Protein AF-A0A9R0RV36-F1 (afdb_monomer_lite)

Sequence (107 aa):
MDSGALLPPGEPSTNGKSGGRGGWPAALFLIVVEFVERVGFYGVQGNLITYLTGPLGLSTASAAAGVNAWAGTASMLPLLGALAADSWIGRYRAIVAAGVLYLVVGW

Organism: Triticum turgidum subsp. durum (NCBI:txid4567)

InterPro domains:
  IPR036259 MFS transporter superfamily [G3DSA:1.20.1250.20] (10-106)
  IPR036259 MFS transporter superfamily [SSF103473] (25-104)

Foldseek 3Di:
DDPPPDDPPPDPPPPPPPPDDDDPVVVVVVVVVVVVLVCVLCVCLVCQLVCCCPVVVDDSVVSVVVSVVSVVVSVCVV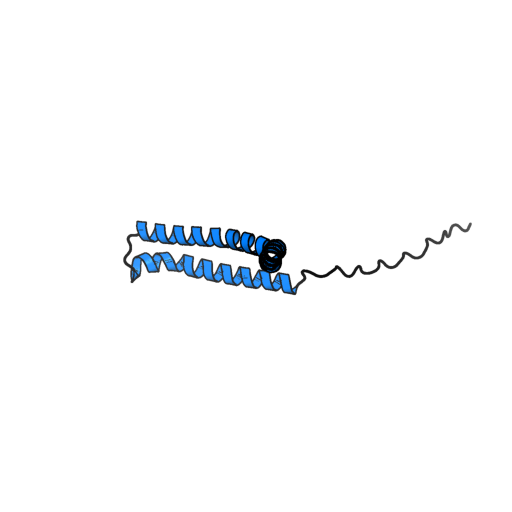VVVVVVVVCPPPVVVVVVVVVVCCVVVVD

Structure (mmCIF, N/CA/C/O backbone):
data_AF-A0A9R0RV36-F1
#
_entry.id   AF-A0A9R0RV36-F1
#
loop_
_atom_site.group_PDB
_atom_site.id
_atom_site.type_symbol
_atom_site.label_atom_id
_ato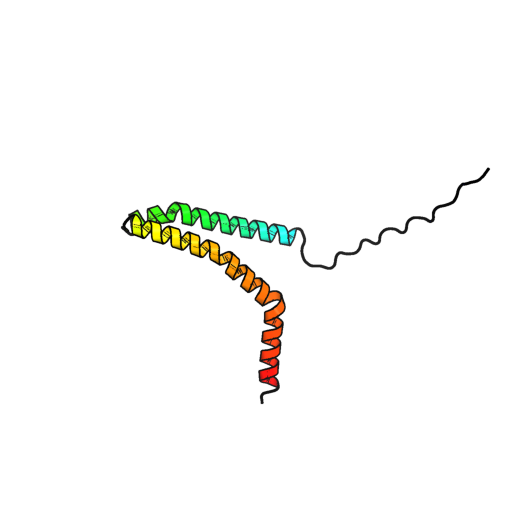m_site.label_alt_id
_atom_site.label_comp_id
_atom_site.label_asym_id
_atom_site.label_entity_id
_atom_site.label_seq_id
_atom_site.pdbx_PDB_ins_code
_atom_site.Cartn_x
_atom_site.Cartn_y
_atom_site.Cartn_z
_atom_site.occupancy
_atom_site.B_iso_or_equiv
_atom_site.auth_seq_id
_atom_site.auth_comp_id
_atom_site.auth_asym_id
_atom_site.auth_atom_id
_atom_site.pdbx_PDB_model_num
ATOM 1 N N . MET A 1 1 ? 51.537 39.454 -38.656 1.00 51.41 1 MET A N 1
ATOM 2 C CA . MET A 1 1 ? 51.169 39.226 -37.238 1.00 51.41 1 MET A CA 1
ATOM 3 C C . MET A 1 1 ? 49.867 38.466 -37.315 1.00 51.41 1 MET A C 1
ATOM 5 O O . MET A 1 1 ? 48.811 39.071 -37.265 1.00 51.41 1 MET A O 1
ATOM 9 N N . ASP A 1 2 ? 49.955 37.162 -37.557 1.00 51.72 2 ASP A N 1
ATOM 10 C CA . ASP A 1 2 ? 48.810 36.360 -37.992 1.00 51.72 2 ASP A CA 1
ATOM 11 C C . ASP A 1 2 ? 48.730 35.119 -37.112 1.00 51.72 2 ASP A C 1
ATOM 13 O O . ASP A 1 2 ? 49.081 34.014 -37.510 1.00 51.72 2 ASP A O 1
ATOM 17 N N . SER A 1 3 ? 48.306 35.328 -35.867 1.00 54.00 3 SER A N 1
ATOM 18 C CA . SER A 1 3 ? 47.982 34.246 -34.934 1.00 54.00 3 SER A CA 1
ATOM 19 C C . SER A 1 3 ? 46.469 34.062 -34.875 1.00 54.00 3 SER A C 1
ATOM 21 O O . SER A 1 3 ? 45.846 34.213 -33.830 1.00 54.00 3 SER A O 1
ATOM 23 N N . GLY A 1 4 ? 45.870 33.757 -36.025 1.00 59.47 4 GLY A N 1
ATOM 24 C CA . GLY A 1 4 ? 44.522 33.206 -36.128 1.00 59.47 4 GLY A CA 1
ATOM 25 C C . GLY A 1 4 ? 44.602 31.685 -36.175 1.00 59.47 4 GLY A C 1
ATOM 26 O O . GLY A 1 4 ? 44.335 31.090 -37.214 1.00 59.47 4 GLY A O 1
ATOM 27 N N . ALA A 1 5 ? 45.046 31.057 -35.083 1.00 61.19 5 ALA A N 1
ATOM 28 C CA . ALA A 1 5 ? 45.041 29.604 -34.959 1.00 61.19 5 ALA A CA 1
ATOM 29 C C . ALA A 1 5 ? 43.585 29.116 -34.988 1.00 61.19 5 ALA A C 1
ATOM 31 O O . ALA A 1 5 ? 42.842 29.261 -34.017 1.00 61.19 5 ALA A O 1
ATOM 32 N N . LEU A 1 6 ? 43.181 28.595 -36.147 1.00 64.12 6 LEU A N 1
ATOM 33 C CA . LEU A 1 6 ? 41.880 27.995 -36.396 1.00 64.12 6 LEU A CA 1
ATOM 34 C C . LEU A 1 6 ? 41.733 26.757 -35.509 1.00 64.12 6 LEU A C 1
ATOM 36 O O . LEU A 1 6 ? 42.284 25.695 -35.798 1.00 64.12 6 LEU A O 1
ATOM 40 N N . LEU A 1 7 ? 41.001 26.910 -34.410 1.00 66.50 7 LEU A N 1
ATOM 41 C CA . LEU A 1 7 ? 40.504 25.782 -33.635 1.00 66.50 7 LEU A CA 1
ATOM 42 C C . LEU A 1 7 ? 39.595 24.960 -34.568 1.00 66.50 7 LEU A C 1
ATOM 44 O O . LEU A 1 7 ? 38.756 25.558 -35.252 1.00 66.50 7 LEU A O 1
ATOM 48 N N . PRO A 1 8 ? 39.765 23.629 -34.665 1.00 69.56 8 PRO A N 1
ATOM 49 C CA . PRO A 1 8 ? 38.920 22.820 -35.532 1.00 69.56 8 PRO A CA 1
ATOM 50 C C . PRO A 1 8 ? 37.448 23.001 -35.128 1.00 69.56 8 PRO A C 1
ATOM 52 O O . PRO A 1 8 ? 37.170 23.176 -33.935 1.00 69.56 8 PRO A O 1
ATOM 55 N N . PRO A 1 9 ? 36.503 22.987 -36.089 1.00 70.25 9 PRO A N 1
ATOM 56 C CA . PRO A 1 9 ? 35.083 23.094 -35.784 1.00 70.25 9 PRO A CA 1
ATOM 57 C C . PRO A 1 9 ? 34.724 22.033 -34.748 1.00 70.25 9 PRO A C 1
ATOM 59 O O . PRO A 1 9 ? 34.986 20.852 -34.971 1.00 70.25 9 PRO A O 1
ATOM 62 N N . GLY A 1 10 ? 34.178 22.457 -33.605 1.00 64.94 10 GLY A N 1
ATOM 63 C CA . GLY A 1 10 ? 33.720 21.531 -32.578 1.00 64.94 10 GLY A CA 1
ATOM 64 C C . GLY A 1 10 ? 32.764 20.530 -33.212 1.00 64.94 10 GLY A C 1
ATOM 65 O O . GLY A 1 10 ? 31.771 20.932 -33.823 1.00 64.94 10 GLY A O 1
ATOM 66 N N . GLU A 1 11 ? 33.094 19.242 -33.121 1.00 67.44 11 GLU A N 1
ATOM 67 C CA . GLU A 1 11 ? 32.203 18.188 -33.586 1.00 67.44 11 GLU A CA 1
ATOM 68 C C . GLU A 1 11 ? 30.837 18.388 -32.918 1.00 67.44 11 GLU A C 1
ATOM 70 O O . GLU A 1 11 ? 30.775 18.597 -31.700 1.00 67.44 11 GLU A O 1
ATOM 75 N N . PRO A 1 12 ? 29.727 18.370 -33.676 1.00 58.78 12 PRO A N 1
ATOM 76 C CA . PRO A 1 12 ? 28.418 18.423 -33.062 1.00 58.78 12 PRO A CA 1
ATOM 77 C C . PRO A 1 12 ? 28.307 17.207 -32.148 1.00 58.78 12 PRO A C 1
ATOM 79 O O . PRO A 1 12 ? 28.389 16.074 -32.622 1.00 58.78 12 PRO A O 1
ATOM 82 N N . SER A 1 13 ? 28.136 17.450 -30.842 1.00 60.59 13 SER A N 1
ATOM 83 C CA . SER A 1 13 ? 27.796 16.416 -29.868 1.00 60.59 13 SER A CA 1
ATOM 84 C C . SER A 1 13 ? 26.632 15.626 -30.433 1.00 60.59 13 SER A C 1
ATOM 86 O O . SER A 1 13 ? 25.493 16.100 -30.464 1.00 60.59 13 SER A O 1
ATOM 88 N N . THR A 1 14 ? 26.939 14.440 -30.954 1.00 53.28 14 THR A N 1
ATOM 89 C CA . THR A 1 14 ? 25.931 13.514 -31.435 1.00 53.28 14 THR A CA 1
ATOM 90 C C . THR A 1 14 ? 24.972 13.322 -30.273 1.00 53.28 14 THR A C 1
ATOM 92 O O . THR A 1 14 ? 25.372 12.935 -29.177 1.00 53.28 14 THR A O 1
ATOM 95 N N . ASN A 1 15 ? 23.718 13.726 -30.484 1.00 57.12 15 ASN A N 1
ATOM 96 C CA . ASN A 1 15 ? 22.626 13.482 -29.560 1.00 57.12 15 ASN A CA 1
ATOM 97 C C . ASN A 1 15 ? 22.590 11.972 -29.337 1.00 57.12 15 ASN A C 1
ATOM 99 O O . ASN A 1 15 ? 22.028 11.226 -30.145 1.00 57.12 15 ASN A O 1
ATOM 103 N N . GLY A 1 16 ? 23.257 11.524 -28.275 1.00 49.94 16 GLY A N 1
ATOM 104 C CA . GLY A 1 16 ? 23.189 10.165 -27.798 1.00 49.94 16 GLY A CA 1
ATOM 105 C C . GLY A 1 16 ? 21.735 9.939 -27.455 1.00 49.94 16 GLY A C 1
ATOM 106 O O . GLY A 1 16 ? 21.269 10.391 -26.414 1.00 49.94 16 GLY A O 1
ATOM 107 N N . LYS A 1 17 ? 21.003 9.309 -28.378 1.00 52.72 17 LYS A N 1
ATOM 108 C CA . LYS A 1 17 ? 19.679 8.751 -28.131 1.00 52.72 17 LYS A CA 1
ATOM 109 C C . LYS A 1 17 ? 19.826 7.913 -26.871 1.00 52.72 17 LYS A C 1
ATOM 111 O O . LYS A 1 17 ? 20.408 6.830 -26.922 1.00 52.72 17 LYS A O 1
ATOM 116 N N . SER A 1 18 ? 19.385 8.458 -25.741 1.00 56.94 18 SER A N 1
ATOM 117 C CA . SER A 1 18 ? 19.418 7.763 -24.469 1.00 56.94 18 SER A CA 1
ATOM 118 C C . SER A 1 18 ? 18.572 6.512 -24.647 1.00 56.94 18 SER A C 1
ATOM 120 O O . SER A 1 18 ? 17.370 6.567 -24.910 1.00 56.94 18 SER A O 1
ATOM 122 N N . GLY A 1 19 ? 19.261 5.371 -24.640 1.00 50.00 19 GLY A N 1
ATOM 123 C CA . GLY A 1 19 ? 18.664 4.058 -24.798 1.00 50.00 19 GLY A CA 1
ATOM 124 C C . GLY A 1 19 ? 17.488 3.916 -23.842 1.00 50.00 19 GLY A C 1
ATOM 125 O O . GLY A 1 19 ? 17.594 4.223 -22.656 1.00 50.00 19 GLY A O 1
ATOM 126 N N . GLY A 1 20 ? 16.353 3.500 -24.397 1.00 62.88 20 GLY A N 1
ATOM 127 C CA . GLY A 1 20 ? 15.073 3.484 -23.712 1.00 62.88 20 GLY A CA 1
ATOM 128 C C . GLY A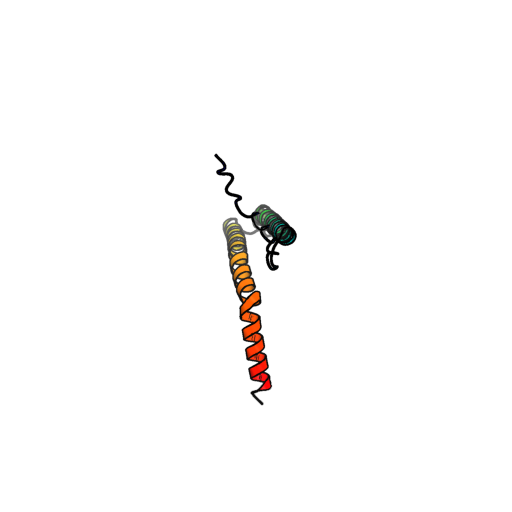 1 20 ? 15.113 2.797 -22.348 1.00 62.88 20 GLY A C 1
ATOM 129 O O . GLY A 1 20 ? 15.590 1.666 -22.211 1.00 62.88 20 GLY A O 1
ATOM 130 N N . ARG A 1 21 ? 14.562 3.505 -21.360 1.00 60.72 21 ARG A N 1
ATOM 131 C CA . ARG A 1 21 ? 13.595 3.042 -20.349 1.00 60.72 21 ARG A CA 1
ATOM 132 C C . ARG A 1 21 ? 13.392 4.179 -19.341 1.00 60.72 21 ARG A C 1
ATOM 134 O O . ARG A 1 21 ? 14.243 4.413 -18.497 1.00 60.72 21 ARG A O 1
ATOM 141 N N . GLY A 1 22 ? 12.255 4.868 -19.444 1.00 69.00 22 GLY A N 1
ATOM 142 C CA . GLY A 1 22 ? 11.823 5.897 -18.491 1.00 69.00 22 GLY A CA 1
ATOM 143 C C . GLY A 1 22 ? 11.910 7.320 -19.040 1.00 69.00 22 GLY A C 1
ATOM 144 O O . GLY A 1 22 ? 12.974 7.802 -19.406 1.00 69.00 22 GLY A O 1
ATOM 145 N N . GLY A 1 23 ? 10.761 7.987 -19.096 1.00 80.38 23 GLY A N 1
ATOM 146 C CA . GLY A 1 23 ? 10.602 9.388 -19.482 1.00 80.38 23 GLY A CA 1
ATOM 147 C C . GLY A 1 23 ? 9.330 9.950 -18.847 1.00 80.38 23 GLY A C 1
ATOM 148 O O . GLY A 1 23 ? 8.731 9.295 -17.992 1.00 80.38 23 GLY A O 1
ATOM 149 N N . TRP A 1 24 ? 8.873 11.121 -19.291 1.00 86.12 24 TRP A N 1
ATOM 150 C CA . TRP A 1 24 ? 7.656 11.780 -18.789 1.00 86.12 24 TRP A CA 1
ATOM 151 C C . TRP A 1 24 ? 6.427 10.864 -18.592 1.00 86.12 24 TRP A C 1
ATOM 153 O O . TRP A 1 24 ? 5.775 10.999 -17.558 1.00 86.12 24 TRP A O 1
ATOM 163 N N . PRO A 1 25 ? 6.125 9.882 -19.470 1.00 85.12 25 PRO A N 1
ATOM 164 C CA . PRO A 1 25 ? 5.000 8.968 -19.247 1.00 85.12 25 PRO A CA 1
ATOM 165 C C . PRO A 1 25 ? 5.161 8.066 -18.016 1.00 85.12 25 PRO A C 1
ATOM 167 O O . PRO A 1 25 ? 4.191 7.809 -17.310 1.00 85.12 25 PRO A O 1
ATOM 170 N N . ALA A 1 26 ? 6.384 7.610 -17.726 1.00 84.94 26 ALA A N 1
ATOM 171 C CA . ALA A 1 26 ? 6.663 6.801 -16.540 1.00 84.94 26 ALA A CA 1
ATOM 172 C C . ALA A 1 26 ? 6.553 7.642 -15.259 1.00 84.94 26 ALA A C 1
ATOM 174 O O . ALA A 1 26 ? 6.006 7.178 -14.264 1.00 84.94 26 ALA A O 1
ATOM 175 N N . ALA A 1 27 ? 7.012 8.897 -15.306 1.00 88.25 27 ALA A N 1
ATOM 176 C CA . ALA A 1 27 ? 6.859 9.830 -14.193 1.00 88.25 27 ALA A CA 1
ATOM 177 C C . ALA A 1 27 ? 5.377 10.124 -13.903 1.00 88.25 27 ALA A C 1
ATOM 179 O O . ALA A 1 27 ? 4.953 10.057 -12.753 1.00 88.25 27 ALA A O 1
ATOM 180 N N . LEU A 1 28 ? 4.571 10.374 -14.942 1.00 90.00 28 LEU A N 1
ATOM 181 C CA . LEU A 1 28 ? 3.125 10.569 -14.799 1.00 90.00 28 LEU A CA 1
ATOM 182 C C . LEU A 1 28 ? 2.431 9.330 -14.226 1.00 90.00 28 LEU A C 1
ATOM 184 O O . LEU A 1 28 ? 1.581 9.465 -13.351 1.00 90.00 28 LEU A O 1
ATOM 188 N N . PHE A 1 29 ? 2.817 8.133 -14.673 1.00 88.19 29 PHE A N 1
ATOM 189 C CA . PHE A 1 29 ? 2.288 6.887 -14.122 1.00 88.19 29 PHE A CA 1
ATOM 190 C C . PHE A 1 29 ? 2.564 6.766 -12.617 1.00 88.19 29 PHE A C 1
ATOM 192 O O . PHE A 1 29 ? 1.636 6.515 -11.853 1.00 88.19 29 PHE A O 1
ATOM 199 N N . LEU A 1 30 ? 3.803 7.021 -12.179 1.00 88.88 30 LEU A N 1
ATOM 200 C CA . LEU A 1 30 ? 4.160 6.994 -10.756 1.00 88.88 30 LEU A CA 1
ATOM 201 C C . LEU A 1 30 ? 3.365 8.020 -9.939 1.00 88.88 30 LEU A C 1
ATOM 203 O O . LEU A 1 30 ? 2.872 7.686 -8.867 1.00 88.88 30 LEU A O 1
ATOM 207 N N . ILE A 1 31 ? 3.189 9.239 -10.460 1.00 92.88 31 ILE A N 1
ATOM 208 C CA . ILE A 1 31 ? 2.410 10.289 -9.787 1.00 92.88 31 ILE A CA 1
ATOM 209 C C . ILE A 1 31 ? 0.948 9.866 -9.610 1.00 92.88 31 ILE A C 1
ATOM 211 O O . ILE A 1 31 ? 0.388 10.046 -8.532 1.00 92.88 31 ILE A O 1
ATOM 215 N N . VAL A 1 32 ? 0.323 9.305 -10.650 1.00 93.69 32 VAL A N 1
ATOM 216 C CA . VAL A 1 32 ? -1.073 8.849 -10.573 1.00 93.69 32 VAL A CA 1
ATOM 217 C C . VAL A 1 32 ? -1.216 7.707 -9.570 1.00 93.69 32 VAL A C 1
ATOM 219 O O . VAL A 1 32 ? -2.150 7.724 -8.771 1.00 93.69 32 VAL A O 1
ATOM 222 N N . VAL A 1 33 ? -0.289 6.746 -9.579 1.00 90.19 33 VAL A N 1
ATOM 223 C CA . VAL A 1 33 ? -0.299 5.622 -8.633 1.00 90.19 33 VAL A CA 1
ATOM 224 C C . VAL A 1 33 ? -0.163 6.118 -7.193 1.00 90.19 33 VAL A C 1
ATOM 226 O O . VAL A 1 33 ? -1.018 5.797 -6.373 1.00 90.19 33 VAL A O 1
ATOM 229 N N . G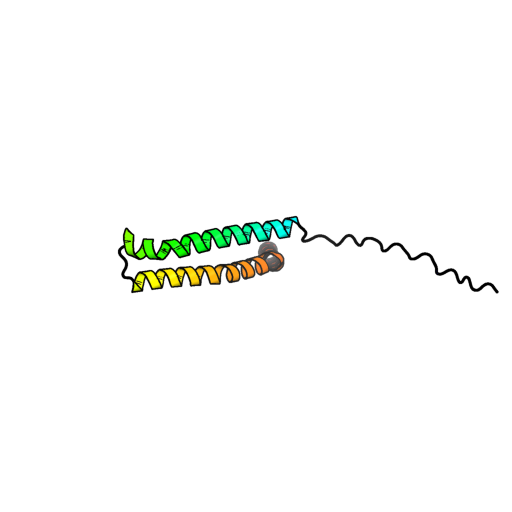LU A 1 34 ? 0.833 6.960 -6.903 1.00 89.62 34 GLU A N 1
ATOM 230 C CA . GLU A 1 34 ? 1.037 7.558 -5.573 1.00 89.62 34 GLU A CA 1
ATOM 231 C C . GLU A 1 34 ? -0.194 8.356 -5.122 1.00 89.62 34 GLU A C 1
ATOM 233 O O . GLU A 1 34 ? -0.618 8.282 -3.969 1.00 89.62 34 GLU A O 1
ATOM 238 N N . PHE A 1 35 ? -0.804 9.118 -6.034 1.00 94.19 35 PHE A N 1
ATOM 239 C CA . PHE A 1 35 ? -1.996 9.897 -5.721 1.00 94.19 35 PHE A CA 1
ATOM 240 C C . PHE A 1 35 ? -3.177 9.001 -5.334 1.00 94.19 35 PHE A C 1
ATOM 242 O O . PHE A 1 35 ? -3.815 9.236 -4.307 1.00 94.19 35 PHE A O 1
ATOM 249 N N . VAL A 1 36 ? -3.455 7.963 -6.127 1.00 92.94 36 VAL A N 1
ATOM 250 C CA . VAL A 1 36 ? -4.533 7.005 -5.841 1.00 92.94 36 VAL A CA 1
ATOM 251 C C . VAL A 1 36 ? -4.267 6.269 -4.528 1.00 92.94 36 VAL A C 1
ATOM 253 O O . VAL A 1 36 ? -5.186 6.131 -3.717 1.00 92.94 36 VAL A O 1
ATOM 256 N N . GLU A 1 37 ? -3.021 5.860 -4.285 1.00 89.62 37 GLU A N 1
ATOM 257 C CA . GLU A 1 37 ? -2.611 5.222 -3.034 1.00 89.62 37 GLU A CA 1
ATOM 258 C C . GLU A 1 37 ? -2.878 6.136 -1.833 1.00 89.62 37 GLU A C 1
ATOM 260 O O . GLU A 1 37 ? -3.557 5.727 -0.889 1.00 89.62 37 GLU A O 1
ATOM 265 N N . ARG A 1 38 ? -2.444 7.402 -1.890 1.00 92.44 38 ARG A N 1
ATOM 266 C CA . ARG A 1 38 ? -2.675 8.377 -0.813 1.00 92.44 38 ARG A CA 1
ATOM 267 C C . ARG A 1 38 ? -4.151 8.634 -0.562 1.00 92.44 38 ARG A C 1
ATOM 269 O O . ARG A 1 38 ? -4.571 8.663 0.594 1.00 92.44 38 ARG A O 1
ATOM 276 N N . VAL A 1 39 ? -4.942 8.818 -1.616 1.00 94.81 39 VAL A N 1
ATOM 277 C CA . VAL A 1 39 ? -6.387 9.053 -1.485 1.00 94.81 39 VAL A CA 1
ATOM 278 C C . VAL A 1 39 ? -7.067 7.857 -0.818 1.00 94.81 39 VAL A C 1
ATOM 280 O O . VAL A 1 39 ? -7.833 8.046 0.128 1.00 94.81 39 VAL A O 1
ATOM 283 N N . GLY A 1 40 ? -6.752 6.633 -1.251 1.00 92.44 40 GLY A N 1
ATOM 284 C CA . GLY A 1 40 ? -7.274 5.414 -0.633 1.00 92.44 40 GLY A CA 1
ATOM 285 C C . GLY A 1 40 ? -6.834 5.268 0.824 1.00 92.44 40 GLY A C 1
ATOM 286 O O . GLY A 1 40 ? -7.664 5.021 1.700 1.00 92.44 40 GLY A O 1
ATOM 287 N N . PHE A 1 41 ? -5.548 5.495 1.100 1.00 92.56 41 PHE A N 1
ATOM 288 C CA . PHE A 1 41 ? -4.981 5.388 2.439 1.00 92.56 41 PHE A CA 1
ATOM 289 C C . PHE A 1 41 ? -5.650 6.350 3.421 1.00 92.56 41 PHE A C 1
ATOM 291 O O . PHE A 1 41 ? -6.186 5.909 4.437 1.00 92.56 41 PHE A O 1
ATOM 298 N N . TYR A 1 42 ? -5.683 7.649 3.109 1.00 92.75 42 TYR A N 1
ATOM 299 C CA . TYR A 1 42 ? -6.287 8.646 3.995 1.00 92.75 42 TYR A CA 1
ATOM 300 C C . TYR A 1 42 ? -7.809 8.507 4.087 1.00 92.75 42 TYR A C 1
ATOM 302 O O . TYR A 1 42 ? -8.371 8.717 5.163 1.00 92.75 42 TYR A O 1
ATOM 310 N N . GLY A 1 43 ? -8.476 8.108 2.998 1.00 94.25 43 GLY A N 1
ATOM 311 C CA . GLY A 1 43 ? -9.917 7.863 2.987 1.00 94.25 43 GLY A CA 1
ATOM 312 C C . GLY A 1 43 ? -10.326 6.748 3.950 1.00 94.25 43 GLY A C 1
ATOM 313 O O . GLY A 1 43 ? -11.276 6.914 4.719 1.00 94.25 43 GLY A O 1
ATOM 314 N N . VAL A 1 44 ? -9.582 5.639 3.963 1.00 93.69 44 VAL A N 1
ATOM 315 C CA . VAL A 1 44 ? -9.817 4.544 4.912 1.00 93.69 44 VAL A CA 1
ATOM 316 C C . VAL A 1 44 ? -9.367 4.950 6.315 1.00 93.69 44 VAL A C 1
ATOM 318 O O . VAL A 1 44 ? -10.163 4.859 7.244 1.00 93.69 44 VAL A O 1
ATOM 321 N N . GLN A 1 45 ? -8.148 5.473 6.476 1.00 92.25 45 GLN A N 1
ATOM 322 C CA . GLN A 1 45 ? -7.586 5.872 7.774 1.00 92.25 45 GLN A CA 1
ATOM 323 C C . GLN A 1 45 ? -8.519 6.823 8.545 1.00 92.25 45 GLN A C 1
ATOM 325 O O . GLN A 1 45 ? -8.738 6.633 9.740 1.00 92.25 45 GLN A O 1
ATOM 330 N N . GLY A 1 46 ? -9.083 7.827 7.865 1.00 91.12 46 GLY A N 1
ATOM 331 C CA . GLY A 1 46 ? -9.946 8.835 8.484 1.00 91.12 46 GLY A CA 1
ATOM 332 C C . GLY A 1 46 ? -11.319 8.310 8.917 1.00 91.12 46 GLY A C 1
ATOM 333 O O . GLY A 1 46 ? -11.877 8.807 9.891 1.00 91.12 46 GLY A O 1
ATOM 334 N N . ASN A 1 47 ? -11.855 7.293 8.234 1.00 93.88 47 ASN A N 1
ATOM 335 C CA . ASN A 1 47 ? -13.200 6.767 8.505 1.00 93.88 47 ASN A CA 1
ATOM 336 C C . ASN A 1 47 ? -13.202 5.467 9.323 1.00 93.88 47 ASN A C 1
ATOM 338 O O . ASN A 1 47 ? -14.212 5.130 9.945 1.00 93.88 47 ASN A O 1
ATOM 342 N N . LEU A 1 48 ? -12.085 4.737 9.348 1.00 91.62 48 LEU A N 1
ATOM 343 C CA . LEU A 1 48 ? -12.016 3.392 9.912 1.00 91.62 48 LEU A CA 1
ATOM 344 C C . LEU A 1 48 ? -12.322 3.368 11.411 1.00 91.62 48 LEU A C 1
ATOM 346 O O . LEU A 1 48 ? -13.084 2.513 11.853 1.00 91.62 48 LEU A O 1
ATOM 350 N N . ILE A 1 49 ? -11.796 4.311 12.200 1.00 92.88 49 ILE A N 1
ATOM 351 C CA . ILE A 1 49 ? -12.030 4.295 13.651 1.00 92.88 49 ILE A CA 1
ATOM 352 C C . ILE A 1 49 ? -13.506 4.505 13.996 1.00 92.88 49 ILE A C 1
ATOM 354 O O . ILE A 1 49 ? -14.043 3.782 14.830 1.00 92.88 49 ILE A O 1
ATOM 358 N N . THR A 1 50 ? -14.171 5.431 13.304 1.00 91.75 50 THR A N 1
ATOM 359 C CA . THR A 1 50 ? -15.600 5.725 13.468 1.00 91.75 50 THR A CA 1
ATOM 360 C C . THR A 1 50 ? -16.464 4.552 13.018 1.00 91.75 50 THR A C 1
ATOM 362 O O . THR A 1 50 ? -17.469 4.241 13.652 1.00 91.75 50 THR A O 1
ATOM 365 N N . TYR A 1 51 ? -16.064 3.861 11.948 1.00 93.69 51 TYR A N 1
ATOM 366 C CA . TYR A 1 51 ? -16.747 2.654 11.491 1.00 93.69 51 TYR A CA 1
ATOM 367 C C . TYR A 1 51 ? -16.634 1.500 12.502 1.00 93.69 51 TYR A C 1
ATOM 369 O O . TYR A 1 51 ? -17.619 0.819 12.791 1.00 93.69 51 TYR A O 1
ATOM 377 N N . LEU A 1 52 ? -15.441 1.298 13.070 1.00 90.88 52 LEU A N 1
ATOM 378 C CA . LEU A 1 52 ? -15.189 0.232 14.039 1.00 90.88 52 LEU A CA 1
ATOM 379 C C . LEU A 1 52 ? -15.908 0.481 15.374 1.00 90.88 52 LEU A C 1
ATOM 381 O O . LEU A 1 52 ? -16.482 -0.453 15.928 1.00 90.88 52 LEU A O 1
ATOM 385 N N . THR A 1 53 ? -15.910 1.716 15.885 1.00 92.38 53 THR A N 1
ATOM 386 C CA . THR A 1 53 ? -16.570 2.044 17.163 1.00 92.38 53 THR A CA 1
ATOM 387 C C . THR A 1 53 ? -18.079 2.240 17.039 1.00 92.38 53 THR A C 1
ATOM 389 O O . THR A 1 53 ? -18.801 1.962 17.992 1.00 92.38 53 THR A O 1
ATOM 392 N N . GLY A 1 54 ? -18.569 2.709 15.889 1.00 92.06 54 GLY A N 1
ATOM 393 C CA . GLY A 1 54 ? -19.991 2.952 15.650 1.00 92.06 54 GLY A CA 1
ATOM 394 C C . GLY A 1 54 ? -20.722 1.696 15.159 1.00 92.06 54 GLY A C 1
ATOM 395 O O . GLY A 1 54 ? -21.176 0.907 15.984 1.00 92.06 54 GLY A O 1
ATOM 396 N N . PRO A 1 55 ? -20.856 1.486 13.834 1.00 90.38 55 PRO A N 1
ATOM 397 C CA . PRO A 1 55 ? -21.563 0.339 13.252 1.00 90.38 55 PRO A CA 1
ATOM 398 C C . PRO A 1 55 ? -21.115 -1.036 13.758 1.00 90.38 55 PRO A C 1
ATOM 400 O O . PRO A 1 55 ? -21.950 -1.922 13.921 1.00 90.38 55 PRO A O 1
ATOM 403 N N . LEU A 1 56 ? -19.813 -1.227 13.996 1.00 90.50 56 LEU A N 1
ATOM 404 C CA . LEU A 1 56 ? -19.277 -2.498 14.492 1.00 90.50 56 LEU A CA 1
ATOM 405 C C . LEU A 1 56 ? -19.352 -2.645 16.021 1.00 90.50 56 LEU A C 1
ATOM 407 O O . LEU A 1 56 ? -19.181 -3.753 16.526 1.00 90.50 56 LEU A O 1
ATOM 411 N N . GLY A 1 57 ? -19.577 -1.550 16.756 1.00 91.81 57 GLY A N 1
ATOM 412 C CA . GLY A 1 57 ? -19.700 -1.550 18.216 1.00 91.81 57 GLY A CA 1
ATOM 413 C C . GLY A 1 57 ? -18.448 -2.004 18.977 1.00 91.81 57 GLY A C 1
ATOM 414 O O . GLY A 1 57 ? -18.556 -2.442 20.123 1.00 91.81 57 GLY A O 1
ATOM 415 N N . LEU A 1 58 ? -17.262 -1.944 18.364 1.00 93.25 58 LEU A N 1
ATOM 416 C CA . LEU A 1 58 ? -16.016 -2.342 19.017 1.00 93.25 58 LEU A CA 1
ATOM 417 C C . LEU A 1 58 ? -15.618 -1.348 20.115 1.00 93.25 58 LEU A C 1
ATOM 419 O O . LEU A 1 58 ? -15.812 -0.137 19.994 1.00 93.25 58 LEU A O 1
ATOM 423 N N . SER A 1 59 ? -14.986 -1.853 21.178 1.00 93.25 59 SER A N 1
ATOM 424 C CA . SER A 1 59 ? -14.405 -0.988 22.210 1.00 93.25 59 SER A CA 1
ATOM 425 C C . SER A 1 59 ? -13.300 -0.117 21.612 1.00 93.25 59 SER A C 1
ATOM 427 O O . SER A 1 59 ? -12.574 -0.561 20.718 1.00 93.25 59 SER A O 1
ATOM 429 N N . THR A 1 60 ? -13.100 1.089 22.146 1.00 90.56 60 THR A N 1
ATOM 430 C CA . THR A 1 60 ? -12.071 2.025 21.660 1.00 90.56 60 THR A CA 1
ATOM 431 C C . THR A 1 60 ? -10.683 1.386 21.576 1.00 90.56 60 THR A C 1
ATOM 433 O O . THR A 1 60 ? -9.951 1.633 20.622 1.00 90.56 60 THR A O 1
ATOM 436 N N . ALA A 1 61 ? -10.337 0.512 22.528 1.00 92.12 61 ALA A N 1
ATOM 437 C CA . ALA A 1 61 ? -9.066 -0.210 22.524 1.00 92.12 61 ALA A CA 1
ATOM 438 C C . ALA A 1 61 ? -8.945 -1.180 21.333 1.00 92.12 61 ALA A C 1
ATOM 440 O O . ALA A 1 61 ? -7.923 -1.201 20.650 1.00 92.12 61 ALA A O 1
ATOM 441 N N . SER A 1 62 ? -9.998 -1.952 21.047 1.00 91.25 62 SER A N 1
ATOM 442 C CA . SER A 1 62 ? -10.012 -2.884 19.909 1.00 91.25 62 SER A CA 1
ATOM 443 C C . SER A 1 62 ? -10.096 -2.169 18.553 1.00 91.25 62 SER A C 1
ATOM 445 O O . SER A 1 62 ? -9.411 -2.562 17.611 1.00 91.25 62 SER A O 1
ATOM 447 N N . ALA A 1 63 ? -10.843 -1.065 18.465 1.00 92.25 63 ALA A N 1
ATOM 448 C CA . ALA A 1 63 ? -10.880 -0.221 17.274 1.00 92.25 63 ALA A CA 1
ATOM 449 C C . ALA A 1 63 ? -9.512 0.422 16.986 1.00 92.25 63 ALA A C 1
ATOM 451 O O . ALA A 1 63 ? -9.050 0.401 15.846 1.00 92.25 63 ALA A O 1
ATOM 452 N N . ALA A 1 64 ? -8.822 0.923 18.017 1.00 92.06 64 ALA A N 1
ATOM 453 C CA . ALA A 1 64 ? -7.467 1.455 17.884 1.00 92.06 64 ALA A CA 1
ATOM 454 C C . ALA A 1 64 ? -6.472 0.384 17.410 1.00 92.06 64 ALA A C 1
ATOM 456 O O . ALA A 1 64 ? -5.639 0.660 16.548 1.00 92.06 64 ALA A O 1
ATOM 457 N N . ALA A 1 65 ? -6.589 -0.853 17.906 1.00 94.31 65 ALA A N 1
ATOM 458 C CA . ALA A 1 65 ? -5.787 -1.971 17.413 1.00 94.31 65 ALA A CA 1
ATOM 459 C C . ALA A 1 65 ? -6.037 -2.245 15.918 1.00 94.31 65 ALA A C 1
ATOM 461 O O . ALA A 1 65 ? -5.081 -2.440 15.169 1.00 94.31 65 ALA A O 1
ATOM 462 N N . GLY A 1 66 ? -7.294 -2.183 15.464 1.00 92.44 66 GLY A N 1
ATOM 463 C CA . GLY A 1 66 ? -7.648 -2.311 14.046 1.00 92.44 66 GLY A CA 1
ATOM 464 C C . GLY A 1 66 ? -7.061 -1.200 13.169 1.00 92.44 66 GLY A C 1
ATOM 465 O O . GLY A 1 66 ? -6.515 -1.475 12.103 1.00 92.44 66 GLY A O 1
ATOM 466 N N . VAL A 1 67 ? -7.094 0.050 13.639 1.00 93.94 67 VAL A N 1
ATOM 467 C CA . VAL A 1 67 ? -6.479 1.192 12.936 1.00 93.94 67 VAL A CA 1
ATOM 468 C C . VAL A 1 67 ? -4.956 1.055 12.863 1.00 93.94 67 VAL A C 1
ATOM 470 O O . VAL A 1 67 ? -4.365 1.300 11.812 1.00 93.94 67 VAL A O 1
ATOM 473 N N . ASN A 1 68 ? -4.315 0.605 13.944 1.00 94.44 68 ASN A N 1
ATOM 474 C CA . ASN A 1 68 ? -2.876 0.335 13.954 1.00 94.44 68 ASN A CA 1
ATOM 475 C C . ASN A 1 68 ? -2.506 -0.802 12.989 1.00 94.44 68 ASN A C 1
ATOM 477 O O . ASN A 1 68 ? -1.509 -0.701 12.277 1.00 94.44 68 ASN A O 1
ATOM 481 N N . ALA A 1 69 ? -3.320 -1.860 12.922 1.00 95.00 69 ALA A N 1
ATOM 482 C CA . ALA A 1 69 ? -3.125 -2.963 11.982 1.00 95.00 69 ALA A CA 1
ATOM 483 C C . ALA A 1 69 ? -3.279 -2.515 10.519 1.00 95.00 69 ALA A C 1
ATOM 485 O O . ALA A 1 69 ? -2.489 -2.929 9.667 1.00 95.00 69 ALA A O 1
ATOM 486 N N . TRP A 1 70 ? -4.243 -1.632 10.228 1.00 93.81 70 TRP A N 1
ATOM 487 C CA . TRP A 1 70 ? -4.387 -0.999 8.915 1.00 93.81 70 TRP A CA 1
ATOM 488 C C . TRP A 1 70 ? -3.130 -0.212 8.528 1.00 93.81 70 TRP A C 1
ATOM 490 O O . TRP A 1 70 ? -2.543 -0.472 7.478 1.00 93.81 70 TRP A O 1
ATOM 500 N N . ALA A 1 71 ? -2.667 0.687 9.403 1.00 92.81 71 ALA A N 1
ATOM 501 C CA . ALA A 1 71 ? -1.468 1.489 9.159 1.00 92.81 71 ALA A CA 1
ATOM 502 C C . ALA A 1 71 ? -0.208 0.620 8.985 1.00 92.81 71 ALA A C 1
ATOM 504 O O . ALA A 1 71 ? 0.611 0.873 8.097 1.00 92.81 71 ALA A O 1
ATOM 505 N N . GLY A 1 72 ? -0.075 -0.435 9.794 1.00 92.56 72 GLY A N 1
ATOM 506 C CA . GLY A 1 72 ? 1.007 -1.410 9.680 1.00 92.56 72 GLY A CA 1
ATOM 507 C C . GLY A 1 72 ? 0.983 -2.141 8.338 1.00 92.56 72 GLY A C 1
ATOM 508 O O . GLY A 1 72 ? 1.994 -2.189 7.643 1.00 92.56 72 GLY A O 1
ATOM 509 N N . THR A 1 73 ? -0.184 -2.637 7.926 1.00 91.94 73 THR A N 1
ATOM 510 C CA . THR A 1 73 ? -0.351 -3.351 6.648 1.00 91.94 73 THR A CA 1
ATOM 511 C C . THR A 1 73 ? -0.053 -2.444 5.456 1.00 91.94 73 THR A C 1
ATOM 513 O O . THR A 1 73 ? 0.687 -2.835 4.554 1.00 91.94 73 THR A O 1
ATOM 516 N N . ALA A 1 74 ? -0.560 -1.209 5.480 1.00 90.88 74 ALA A N 1
ATOM 517 C CA . ALA A 1 74 ? -0.279 -0.213 4.453 1.00 90.88 74 ALA A CA 1
ATOM 518 C C . ALA A 1 74 ? 1.217 0.120 4.361 1.00 90.88 74 ALA A C 1
ATOM 520 O O . ALA A 1 74 ? 1.736 0.270 3.265 1.00 90.88 74 ALA A O 1
ATOM 521 N N . SER A 1 75 ? 1.935 0.151 5.489 1.00 90.31 75 SER A N 1
ATOM 522 C CA . SER A 1 75 ? 3.391 0.370 5.505 1.00 90.31 75 SER A CA 1
ATOM 523 C C . SER A 1 75 ? 4.186 -0.821 4.954 1.00 90.31 75 SER A C 1
ATOM 525 O O . SER A 1 75 ? 5.286 -0.643 4.432 1.00 90.31 75 SER A O 1
ATOM 527 N N . MET A 1 76 ? 3.653 -2.043 5.054 1.00 91.75 76 MET A N 1
ATOM 528 C CA . MET A 1 76 ? 4.291 -3.244 4.497 1.00 91.75 76 MET A CA 1
ATOM 529 C C . MET A 1 76 ? 4.036 -3.416 2.996 1.00 91.75 76 MET A C 1
ATOM 531 O O . MET A 1 76 ? 4.842 -4.047 2.310 1.00 91.75 76 MET A O 1
ATOM 535 N N . LEU A 1 77 ? 2.948 -2.855 2.468 1.00 88.19 77 LEU A N 1
ATOM 536 C CA . LEU A 1 77 ? 2.565 -3.005 1.065 1.00 88.19 77 LEU A CA 1
ATOM 537 C C . LEU A 1 77 ? 3.642 -2.496 0.077 1.00 88.19 77 LEU A C 1
ATOM 539 O O . LEU A 1 77 ? 3.956 -3.246 -0.849 1.00 88.19 77 LEU A O 1
ATOM 543 N N . PRO A 1 78 ? 4.301 -1.334 0.283 1.00 87.25 78 PRO A N 1
ATOM 544 C CA . PRO A 1 78 ? 5.423 -0.894 -0.549 1.00 87.25 78 PRO A CA 1
ATOM 545 C C . PRO A 1 78 ? 6.624 -1.836 -0.494 1.00 87.25 78 PRO A C 1
ATOM 547 O O . PRO A 1 78 ? 7.272 -2.056 -1.512 1.00 87.25 78 PRO A O 1
ATOM 550 N N . LEU A 1 79 ? 6.917 -2.429 0.670 1.00 87.69 79 LEU A N 1
ATOM 551 C CA . LEU A 1 79 ? 8.020 -3.386 0.817 1.00 87.69 79 LEU A CA 1
ATOM 552 C C . LEU A 1 79 ? 7.756 -4.650 -0.005 1.00 87.69 79 LEU A C 1
ATOM 554 O O . LEU A 1 79 ? 8.638 -5.129 -0.718 1.00 87.69 79 LEU A O 1
ATOM 558 N N . LEU A 1 80 ? 6.527 -5.166 0.061 1.00 85.00 80 LEU A N 1
ATOM 559 C CA . LEU A 1 80 ? 6.099 -6.306 -0.747 1.00 85.00 80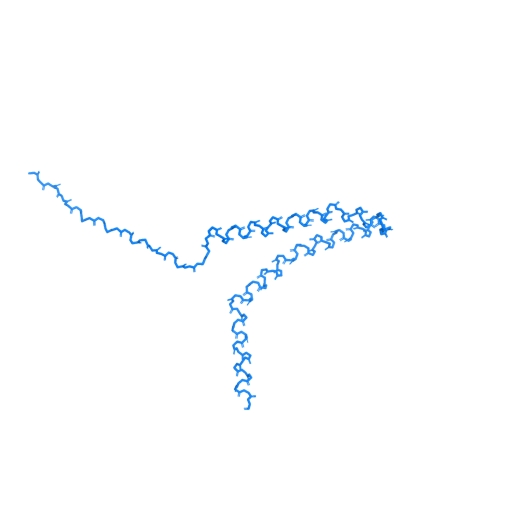 LEU A CA 1
ATOM 560 C C . LEU A 1 80 ? 6.069 -5.957 -2.239 1.00 85.00 80 LEU A C 1
ATOM 562 O O . LEU A 1 80 ? 6.524 -6.752 -3.058 1.00 85.00 80 LEU A O 1
ATOM 566 N N . GLY A 1 81 ? 5.584 -4.764 -2.591 1.00 83.19 81 GLY A N 1
ATOM 567 C CA . GLY A 1 81 ? 5.558 -4.258 -3.962 1.00 83.19 81 GLY A CA 1
ATOM 568 C C . GLY A 1 81 ? 6.958 -4.104 -4.559 1.00 83.19 81 GLY A C 1
ATOM 569 O O . GLY A 1 81 ? 7.191 -4.547 -5.682 1.00 83.19 81 GLY A O 1
ATOM 570 N N . ALA A 1 82 ? 7.908 -3.562 -3.794 1.00 84.50 82 ALA A N 1
ATOM 571 C CA . ALA A 1 82 ? 9.307 -3.436 -4.195 1.00 84.50 82 ALA A CA 1
ATOM 572 C C . ALA A 1 82 ? 9.968 -4.809 -4.378 1.00 84.50 82 ALA A C 1
ATOM 574 O O . ALA A 1 82 ? 10.568 -5.069 -5.419 1.00 84.50 82 ALA A O 1
ATOM 575 N N . LEU A 1 83 ? 9.776 -5.731 -3.426 1.00 83.19 83 LEU A N 1
ATOM 576 C CA . LEU A 1 83 ? 10.282 -7.101 -3.539 1.00 83.19 83 LEU A CA 1
ATOM 577 C C . LEU A 1 83 ? 9.717 -7.814 -4.779 1.00 83.19 83 LEU A C 1
ATOM 579 O O . LEU A 1 83 ? 10.449 -8.509 -5.490 1.00 83.19 83 LEU A O 1
ATOM 583 N N . ALA A 1 84 ? 8.420 -7.644 -5.045 1.00 78.62 84 ALA A N 1
ATOM 584 C CA . ALA A 1 84 ? 7.760 -8.204 -6.216 1.00 78.62 84 ALA A CA 1
ATOM 585 C C . ALA A 1 84 ? 8.294 -7.587 -7.519 1.00 78.62 84 ALA A C 1
ATOM 587 O O . ALA A 1 84 ? 8.578 -8.324 -8.465 1.00 78.62 84 ALA A O 1
ATOM 588 N N . ALA A 1 85 ? 8.501 -6.268 -7.562 1.00 79.69 85 ALA A N 1
ATOM 589 C CA . ALA A 1 85 ? 9.079 -5.569 -8.709 1.00 79.69 85 ALA A CA 1
ATOM 590 C C . ALA A 1 85 ? 10.513 -6.044 -9.012 1.00 79.69 85 ALA A C 1
ATOM 592 O O . ALA A 1 85 ? 10.817 -6.398 -10.157 1.00 79.69 85 ALA A O 1
ATOM 593 N N . ASP A 1 86 ? 11.357 -6.150 -7.983 1.00 77.31 86 ASP A N 1
ATOM 594 C CA . ASP A 1 86 ? 12.739 -6.638 -8.085 1.00 77.31 86 ASP A CA 1
ATOM 595 C C . ASP A 1 86 ? 12.801 -8.110 -8.516 1.00 77.31 86 ASP A C 1
ATOM 597 O O . ASP A 1 86 ? 13.702 -8.542 -9.248 1.00 77.31 86 ASP A O 1
ATOM 601 N N . SER A 1 87 ? 11.810 -8.895 -8.091 1.00 74.06 87 SER A N 1
ATOM 602 C CA . SER A 1 87 ? 11.698 -10.304 -8.454 1.00 74.06 87 SER A CA 1
ATOM 603 C C . SER A 1 87 ? 11.216 -10.482 -9.895 1.00 74.06 87 SER A C 1
ATOM 605 O O . SER A 1 87 ? 11.819 -11.264 -10.628 1.00 74.06 87 SER A O 1
ATOM 607 N N . TRP A 1 88 ? 10.191 -9.752 -10.353 1.00 66.38 88 TRP A N 1
ATOM 608 C CA . TRP A 1 88 ? 9.599 -9.942 -11.685 1.00 66.38 88 TRP A CA 1
ATOM 609 C C . TRP A 1 88 ? 10.449 -9.418 -12.850 1.00 66.38 88 TRP A C 1
ATOM 611 O O . TRP A 1 88 ? 10.476 -10.052 -13.907 1.00 66.38 88 TRP A O 1
ATOM 621 N N . ILE A 1 89 ? 11.178 -8.310 -12.682 1.00 61.12 89 ILE A N 1
ATOM 622 C CA . ILE A 1 89 ? 11.893 -7.663 -13.799 1.00 61.12 89 ILE A CA 1
ATOM 623 C C . ILE A 1 89 ? 13.173 -8.404 -14.230 1.00 61.12 89 ILE A C 1
ATOM 625 O O . ILE A 1 89 ? 13.532 -8.360 -15.410 1.00 61.12 89 ILE A O 1
ATOM 629 N N . GLY A 1 90 ? 13.840 -9.126 -13.322 1.00 64.69 90 GLY A N 1
ATOM 630 C CA . GLY A 1 90 ? 15.110 -9.810 -13.623 1.00 64.69 90 GLY A CA 1
ATOM 631 C C . GLY A 1 90 ? 15.192 -11.266 -13.166 1.00 64.69 90 GLY A C 1
ATOM 632 O O . GLY A 1 90 ? 15.620 -12.130 -13.932 1.00 64.69 90 GLY A O 1
ATOM 633 N N . ARG A 1 91 ? 14.757 -11.567 -11.938 1.00 70.19 91 ARG A N 1
ATOM 634 C CA . ARG A 1 91 ? 14.908 -12.904 -11.333 1.00 70.19 91 ARG A CA 1
ATOM 635 C C . ARG A 1 91 ? 13.854 -13.905 -11.809 1.00 70.19 91 ARG A C 1
ATOM 637 O O . ARG A 1 91 ? 14.180 -15.066 -12.034 1.00 70.19 91 ARG A O 1
ATOM 644 N N . TYR A 1 92 ? 12.625 -13.460 -12.049 1.00 72.69 92 TYR A N 1
ATOM 645 C CA . TYR A 1 92 ? 11.517 -14.304 -12.497 1.00 72.69 92 TYR A CA 1
ATOM 646 C C . TYR A 1 92 ? 11.803 -14.937 -13.857 1.00 72.69 92 TYR A C 1
ATOM 648 O O . TYR A 1 92 ? 11.570 -16.125 -14.043 1.00 72.69 92 TYR A O 1
ATOM 656 N N . ARG A 1 93 ? 12.412 -14.184 -14.783 1.00 73.19 93 ARG A N 1
ATOM 657 C CA . ARG A 1 93 ? 12.814 -14.708 -16.096 1.00 73.19 93 ARG A CA 1
ATOM 658 C C . ARG A 1 93 ? 13.833 -15.843 -15.973 1.00 73.19 93 ARG A C 1
ATOM 660 O O . ARG A 1 93 ? 13.719 -16.824 -16.699 1.00 73.19 93 ARG A O 1
ATOM 667 N N . ALA A 1 94 ? 14.787 -15.732 -15.048 1.00 79.44 94 ALA A N 1
ATOM 668 C CA . ALA A 1 94 ? 15.784 -16.773 -14.801 1.00 79.44 94 ALA A CA 1
ATOM 669 C C . ALA A 1 94 ? 15.173 -18.014 -14.127 1.00 79.44 94 ALA A C 1
ATOM 671 O O . ALA A 1 94 ? 15.464 -19.129 -14.547 1.00 79.44 94 ALA A O 1
ATOM 672 N N . ILE A 1 95 ? 14.288 -17.831 -13.139 1.00 82.62 95 ILE A N 1
ATOM 673 C CA . ILE A 1 95 ? 13.593 -18.938 -12.457 1.00 82.62 95 ILE A CA 1
ATOM 674 C C . ILE A 1 95 ? 12.664 -19.679 -13.425 1.00 82.62 95 ILE A C 1
ATOM 676 O O . ILE A 1 95 ? 12.688 -20.904 -13.471 1.00 82.62 95 ILE A O 1
ATOM 680 N N . VAL A 1 96 ? 11.886 -18.958 -14.239 1.00 82.00 96 VAL A N 1
ATOM 681 C CA . VAL A 1 96 ? 11.019 -19.566 -15.261 1.00 82.00 96 VAL A CA 1
ATOM 682 C C . VAL A 1 96 ? 11.855 -20.287 -16.318 1.00 82.00 96 VAL A C 1
ATOM 684 O O . VAL A 1 96 ? 11.533 -21.419 -16.660 1.00 82.00 96 VAL A O 1
ATOM 687 N N . ALA A 1 97 ? 12.955 -19.693 -16.795 1.00 83.06 97 ALA A N 1
ATOM 688 C CA . ALA A 1 97 ? 13.850 -20.358 -17.744 1.00 83.06 97 ALA A CA 1
ATOM 689 C C . ALA A 1 97 ? 14.478 -21.634 -17.158 1.00 83.06 97 ALA A C 1
ATOM 691 O O . ALA A 1 97 ? 14.501 -22.660 -17.833 1.00 83.06 97 ALA A O 1
ATOM 692 N N . ALA A 1 98 ? 14.934 -21.598 -15.902 1.00 85.69 98 ALA A N 1
ATOM 693 C CA . ALA A 1 98 ? 15.462 -22.768 -15.205 1.00 85.69 98 ALA A CA 1
ATOM 694 C C . ALA A 1 98 ? 14.386 -23.846 -14.986 1.00 85.69 98 ALA A C 1
ATOM 696 O O . ALA A 1 98 ? 14.658 -25.024 -15.197 1.00 85.69 98 ALA A O 1
ATOM 697 N N . GLY A 1 99 ? 13.158 -23.456 -14.627 1.00 89.25 99 GLY A N 1
ATOM 698 C CA . GLY A 1 99 ? 12.023 -24.370 -14.484 1.00 89.25 99 GLY A CA 1
ATOM 699 C C . GLY A 1 99 ? 11.624 -25.032 -15.805 1.00 89.25 99 GLY A C 1
ATOM 700 O O . GLY A 1 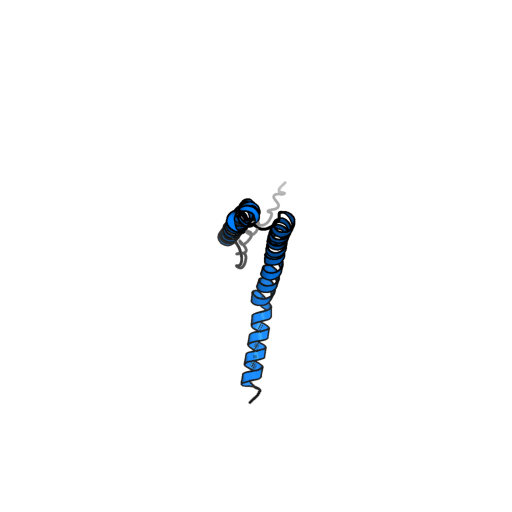99 ? 11.431 -26.242 -15.850 1.00 89.25 99 GLY A O 1
ATOM 701 N N . VAL A 1 100 ? 11.575 -24.269 -16.902 1.00 89.12 100 VAL A N 1
ATOM 702 C CA . VAL A 1 100 ? 11.327 -24.809 -18.249 1.00 89.12 100 VAL A CA 1
ATOM 703 C C . VAL A 1 100 ? 12.458 -25.745 -18.678 1.00 89.12 100 VAL A C 1
ATOM 705 O O . VAL A 1 100 ? 12.179 -26.832 -19.168 1.00 89.12 100 VAL A O 1
ATOM 708 N N . LEU A 1 101 ? 13.724 -25.377 -18.456 1.00 90.69 101 LEU A N 1
ATOM 709 C CA . LEU A 1 101 ? 14.871 -26.247 -18.742 1.00 90.69 101 LEU A CA 1
ATOM 710 C C . LEU A 1 101 ? 14.823 -27.548 -17.938 1.00 90.69 101 LEU A C 1
ATOM 712 O O . LEU A 1 101 ? 15.055 -28.606 -18.510 1.00 90.69 101 LEU A O 1
ATOM 716 N N . TYR A 1 102 ? 14.486 -27.488 -16.649 1.00 86.75 102 TYR A N 1
ATOM 717 C CA . TYR A 1 102 ? 14.312 -28.677 -15.815 1.00 86.75 102 TYR A CA 1
ATOM 718 C C . TYR A 1 102 ? 13.217 -29.594 -16.367 1.00 86.75 102 TYR A C 1
ATOM 720 O O . TYR A 1 102 ? 13.431 -30.793 -16.481 1.00 86.75 102 TYR A O 1
ATOM 728 N N . LEU A 1 103 ? 12.078 -29.032 -16.778 1.00 87.12 103 LEU A N 1
ATOM 729 C CA . LEU A 1 103 ? 10.996 -29.806 -17.381 1.00 87.12 103 LEU A CA 1
ATOM 730 C C . LEU A 1 103 ? 11.329 -30.333 -18.778 1.00 87.12 103 LEU A C 1
ATOM 732 O O . LEU A 1 103 ? 10.734 -31.316 -19.172 1.00 87.12 103 LEU A O 1
ATOM 736 N N . VAL A 1 104 ? 12.214 -29.698 -19.549 1.00 87.50 104 VAL A N 1
ATOM 737 C CA . VAL A 1 104 ? 12.590 -30.150 -20.905 1.00 87.50 104 VAL A CA 1
ATOM 738 C C . VAL A 1 104 ? 13.736 -31.164 -20.876 1.00 87.50 104 VAL A C 1
ATOM 740 O O . VAL A 1 104 ? 13.768 -32.066 -21.705 1.00 87.50 104 VAL A O 1
ATOM 743 N N . VAL A 1 105 ? 14.674 -31.025 -19.937 1.00 85.44 105 VAL A N 1
ATOM 744 C CA . VAL A 1 105 ? 15.839 -31.914 -19.784 1.00 85.44 105 VAL A CA 1
ATOM 745 C C . VAL A 1 105 ? 15.546 -33.084 -18.841 1.00 85.44 105 VAL A C 1
ATOM 747 O O . VAL A 1 105 ? 16.144 -34.141 -18.989 1.00 85.44 105 VAL A O 1
ATOM 750 N N . GLY A 1 106 ? 14.642 -32.911 -17.875 1.00 73.38 106 GLY A N 1
ATOM 751 C CA . GLY A 1 106 ? 14.262 -33.918 -16.882 1.00 73.38 106 GLY A CA 1
ATOM 752 C C . GLY A 1 106 ? 13.198 -34.913 -17.353 1.00 73.38 106 GLY A C 1
ATOM 753 O O . GLY A 1 106 ? 12.299 -35.221 -16.571 1.00 73.38 106 GLY A O 1
ATOM 754 N N . TRP A 1 107 ? 13.289 -35.382 -18.601 1.00 60.56 107 TRP A N 1
ATOM 755 C CA . TRP A 1 107 ? 12.561 -36.560 -19.093 1.00 60.56 107 TRP A CA 1
ATOM 756 C C . TRP A 1 107 ? 13.489 -37.771 -19.147 1.00 60.56 107 TRP A C 1
ATOM 758 O O . TRP A 1 107 ? 14.658 -37.595 -19.560 1.00 60.56 107 TRP A O 1
#

Radius of gyration: 27.88 Å; chains: 1; bounding box: 73×76×60 Å

pLDDT: mean 81.63, std 13.5, range [49.94, 95.0]

Secondary structure (DSSP, 8-state):
------PPPPPP-------SS--HHHHHHHHHHHHHHHHHHHHHHHHHHHHHHTTT---HHHHHHHHHHHHHHHHHHHHHHHHHHHIIIIIHHHHHHHHHHHHHH--